Protein AF-A0A973ATB6-F1 (afdb_monomer_lite)

Radius of gyration: 11.01 Å; chains: 1; bounding box: 27×26×24 Å

Sequence (52 aa):
DASADRLRQIGGVRILKRGDGALVALFENRYRLQRLETDEPKLKLEHILADI

Structure (mmCIF, N/CA/C/O backbone):
data_AF-A0A973ATB6-F1
#
_entry.id   AF-A0A973ATB6-F1
#
loop_
_atom_site.group_PDB
_atom_site.id
_atom_site.type_symbol
_atom_site.label_atom_id
_atom_site.label_alt_id
_atom_site.label_comp_id
_atom_site.label_asym_id
_atom_site.label_entity_id
_atom_site.label_seq_id
_atom_site.pdbx_PDB_ins_code
_atom_site.Cartn_x
_atom_site.Cartn_y
_atom_site.Cartn_z
_atom_site.occupancy
_atom_site.B_iso_or_equiv
_atom_site.auth_seq_id
_atom_site.auth_comp_id
_atom_site.auth_asym_id
_atom_site.auth_atom_id
_atom_site.pdbx_PDB_model_num
ATOM 1 N N . ASP A 1 1 ? -7.000 -10.845 0.328 1.00 60.19 1 ASP A N 1
ATOM 2 C CA . ASP A 1 1 ? -8.054 -9.996 -0.272 1.00 60.19 1 ASP A CA 1
ATOM 3 C C . ASP A 1 1 ? -8.400 -8.734 0.510 1.00 60.19 1 ASP A C 1
ATOM 5 O O . ASP A 1 1 ? -8.235 -7.664 -0.059 1.00 60.19 1 ASP A O 1
ATOM 9 N N . ALA A 1 2 ? -8.759 -8.792 1.800 1.00 74.06 2 ALA A N 1
ATOM 10 C CA . ALA A 1 2 ? -9.194 -7.602 2.560 1.00 74.06 2 ALA A CA 1
ATOM 11 C C . ALA A 1 2 ? -8.209 -6.406 2.543 1.00 74.06 2 ALA A C 1
ATOM 13 O O . ALA A 1 2 ? -8.621 -5.259 2.382 1.00 74.06 2 ALA A O 1
ATOM 14 N N . SER A 1 3 ? -6.898 -6.655 2.651 1.00 71.88 3 SER A N 1
ATOM 15 C CA . SER A 1 3 ? -5.884 -5.591 2.570 1.00 71.88 3 SER A CA 1
ATOM 16 C C . SER A 1 3 ? -5.795 -4.968 1.175 1.00 71.88 3 SER A C 1
ATOM 18 O O . SER A 1 3 ? -5.578 -3.769 1.057 1.00 71.88 3 SER A O 1
ATOM 20 N N . ALA A 1 4 ? -5.998 -5.753 0.112 1.00 76.31 4 ALA A N 1
ATOM 21 C CA . ALA A 1 4 ? -5.974 -5.240 -1.256 1.00 76.31 4 ALA A CA 1
ATOM 22 C C . ALA A 1 4 ? -7.189 -4.348 -1.537 1.00 76.31 4 ALA A C 1
ATOM 24 O O . ALA A 1 4 ? -7.031 -3.291 -2.141 1.00 76.31 4 ALA A O 1
ATOM 25 N N . ASP A 1 5 ? -8.375 -4.719 -1.050 1.00 81.38 5 ASP A N 1
ATOM 26 C CA . ASP A 1 5 ? -9.571 -3.876 -1.164 1.00 81.38 5 ASP A CA 1
ATOM 27 C C . ASP A 1 5 ? -9.413 -2.558 -0.407 1.00 81.38 5 ASP A C 1
ATOM 29 O O . ASP A 1 5 ? -9.760 -1.500 -0.933 1.00 81.38 5 ASP A O 1
ATOM 33 N N . ARG A 1 6 ? -8.801 -2.593 0.782 1.00 80.69 6 ARG A N 1
ATOM 34 C CA . ARG A 1 6 ? -8.477 -1.379 1.536 1.00 80.69 6 ARG A CA 1
ATOM 35 C C . ARG A 1 6 ? -7.495 -0.483 0.782 1.00 80.69 6 ARG A C 1
ATOM 37 O O . ARG A 1 6 ? -7.732 0.714 0.663 1.00 80.69 6 ARG A O 1
ATOM 44 N N . LEU A 1 7 ? -6.431 -1.058 0.225 1.00 80.88 7 LEU A N 1
ATOM 45 C CA . LEU A 1 7 ? -5.440 -0.314 -0.555 1.00 80.88 7 LEU A CA 1
ATOM 46 C C . LEU A 1 7 ? -6.026 0.280 -1.844 1.00 80.88 7 LEU A C 1
ATOM 48 O O . LEU A 1 7 ? -5.630 1.372 -2.229 1.00 80.88 7 LEU A O 1
ATOM 52 N N . ARG A 1 8 ? -7.001 -0.381 -2.485 1.00 81.25 8 ARG A N 1
ATOM 53 C CA . ARG A 1 8 ? -7.710 0.160 -3.664 1.00 81.25 8 ARG A CA 1
ATOM 54 C C . ARG A 1 8 ? -8.528 1.413 -3.354 1.00 81.25 8 ARG A C 1
ATOM 56 O O . ARG A 1 8 ? -8.736 2.227 -4.247 1.00 81.25 8 ARG A O 1
ATOM 63 N N . GLN A 1 9 ? -8.995 1.572 -2.116 1.00 82.00 9 GLN A N 1
ATOM 64 C CA . GLN A 1 9 ? -9.707 2.778 -1.674 1.00 82.00 9 GLN A CA 1
ATOM 65 C C . GLN A 1 9 ? -8.755 3.957 -1.424 1.00 82.00 9 GLN A C 1
ATOM 67 O O . GLN A 1 9 ? -9.199 5.099 -1.313 1.00 82.00 9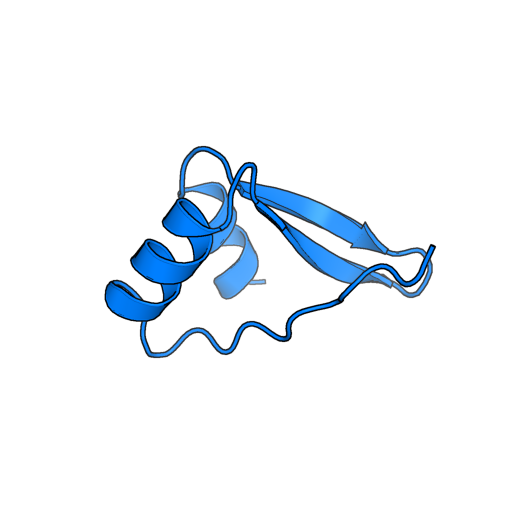 GLN A O 1
ATOM 72 N N . ILE A 1 10 ? -7.448 3.697 -1.336 1.00 78.62 10 ILE A N 1
ATOM 73 C CA . ILE A 1 10 ? -6.429 4.714 -1.106 1.00 78.62 10 ILE A CA 1
ATOM 74 C C . ILE A 1 10 ? -5.988 5.250 -2.468 1.00 78.62 10 ILE A C 1
ATOM 76 O O . ILE A 1 10 ? -5.406 4.543 -3.289 1.00 78.62 10 ILE A O 1
ATOM 80 N N . GLY A 1 11 ? -6.276 6.526 -2.725 1.00 78.50 11 GLY A N 1
ATOM 81 C CA . GLY A 1 11 ? -5.893 7.171 -3.979 1.00 78.50 11 GLY A CA 1
ATOM 82 C C . GLY A 1 11 ? -4.381 7.087 -4.234 1.00 78.50 11 GLY A C 1
ATOM 83 O O . GLY A 1 11 ? -3.574 7.220 -3.310 1.00 78.50 11 GLY A O 1
ATOM 84 N N . GLY A 1 12 ? -3.984 6.9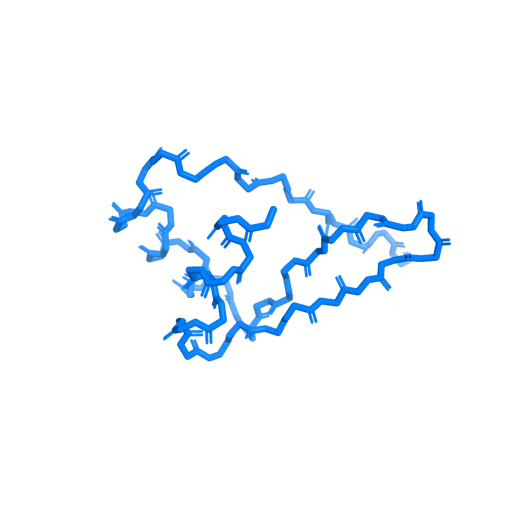31 -5.502 1.00 79.69 12 GLY A N 1
ATOM 85 C CA . GLY A 1 12 ? -2.578 6.843 -5.948 1.00 79.69 12 GLY A CA 1
ATOM 86 C C . GLY A 1 12 ? -1.849 5.558 -5.553 1.00 79.69 12 GLY A C 1
ATOM 87 O O . GLY A 1 12 ? -0.616 5.533 -5.538 1.00 79.69 12 GLY A O 1
ATOM 88 N N . VAL A 1 13 ? -2.605 4.504 -5.237 1.00 85.00 13 VAL A N 1
ATOM 89 C CA . VAL A 1 13 ? -2.105 3.135 -5.110 1.00 85.00 13 VAL A CA 1
ATOM 90 C C . VAL A 1 13 ? -2.672 2.309 -6.258 1.00 85.00 13 VAL A C 1
ATOM 92 O O . VAL A 1 13 ? -3.882 2.272 -6.477 1.00 85.00 13 VAL A O 1
ATOM 95 N N . ARG A 1 14 ? -1.800 1.629 -7.003 1.00 86.75 14 ARG A N 1
ATOM 96 C CA . ARG A 1 14 ? -2.200 0.658 -8.027 1.00 86.75 14 ARG A CA 1
ATOM 97 C C . ARG A 1 14 ? -1.901 -0.746 -7.534 1.00 86.75 14 ARG A C 1
ATOM 99 O O . ARG A 1 14 ? -0.753 -1.067 -7.248 1.00 86.75 14 ARG A O 1
ATOM 106 N N . ILE A 1 15 ? -2.930 -1.585 -7.458 1.00 86.94 15 ILE A N 1
ATOM 107 C CA . ILE A 1 15 ? -2.771 -3.002 -7.122 1.00 86.94 15 ILE A CA 1
ATOM 108 C C . ILE A 1 15 ? -2.540 -3.791 -8.403 1.00 86.94 15 ILE A C 1
ATOM 110 O O . ILE A 1 15 ? -3.355 -3.739 -9.322 1.00 86.94 15 ILE A O 1
ATOM 114 N N . LEU A 1 16 ? -1.436 -4.529 -8.445 1.00 87.25 16 LEU A N 1
ATOM 115 C CA . LEU A 1 16 ? -1.036 -5.368 -9.567 1.00 87.25 16 LEU A CA 1
ATOM 116 C C . LEU A 1 16 ? -0.892 -6.817 -9.102 1.00 87.25 16 LEU A C 1
ATOM 118 O O . LEU A 1 16 ? -0.647 -7.085 -7.925 1.00 87.25 16 LEU A O 1
ATOM 122 N N . LYS A 1 17 ? -1.021 -7.751 -10.043 1.00 88.62 17 LYS A N 1
ATOM 123 C CA . LYS A 1 17 ? -0.708 -9.163 -9.828 1.00 88.62 17 LYS A CA 1
ATOM 124 C C . LYS A 1 17 ? 0.608 -9.471 -10.534 1.00 88.62 17 LYS A C 1
ATOM 126 O O . LYS A 1 17 ? 0.704 -9.294 -11.747 1.00 88.62 17 LYS A O 1
ATOM 131 N N . ARG A 1 18 ? 1.624 -9.883 -9.779 1.00 85.31 18 ARG A N 1
ATOM 132 C CA . ARG A 1 18 ? 2.916 -10.334 -10.311 1.00 85.31 18 ARG A CA 1
ATOM 133 C C . ARG A 1 18 ? 2.748 -11.716 -10.962 1.00 85.31 18 ARG A C 1
ATOM 135 O O . ARG A 1 18 ? 1.780 -12.422 -10.681 1.00 85.31 18 ARG A O 1
ATOM 142 N N . GLY A 1 19 ? 3.662 -12.099 -11.858 1.00 84.81 19 GLY A N 1
ATOM 143 C CA . GLY A 1 19 ? 3.576 -13.349 -12.633 1.00 84.81 19 GLY A CA 1
ATOM 144 C C . GLY A 1 19 ? 3.521 -14.637 -11.798 1.00 84.81 19 GLY A C 1
ATOM 145 O O . GLY A 1 19 ? 3.003 -15.643 -12.266 1.00 84.81 19 GLY A O 1
ATOM 146 N N . ASP A 1 20 ? 3.977 -14.592 -10.546 1.00 86.12 20 ASP A N 1
ATOM 147 C CA . ASP A 1 20 ? 3.881 -15.675 -9.558 1.00 86.12 20 ASP A CA 1
ATOM 148 C C . ASP A 1 20 ? 2.552 -15.689 -8.780 1.00 86.12 20 ASP A C 1
ATOM 150 O O . ASP A 1 20 ? 2.346 -16.501 -7.883 1.00 86.12 20 ASP A O 1
ATOM 154 N N . GLY A 1 21 ? 1.634 -14.782 -9.110 1.00 84.31 21 GLY A N 1
ATOM 155 C CA . GLY A 1 21 ? 0.324 -14.669 -8.488 1.00 84.31 21 GLY A CA 1
ATOM 156 C C . GLY A 1 21 ? 0.272 -13.784 -7.244 1.00 84.31 21 GLY A C 1
ATOM 157 O O . GLY A 1 21 ? -0.832 -13.554 -6.746 1.00 84.31 21 GLY A O 1
ATOM 158 N N . ALA A 1 22 ? 1.404 -13.242 -6.782 1.00 86.25 22 ALA A N 1
ATOM 159 C CA . ALA A 1 22 ? 1.440 -12.329 -5.645 1.00 86.25 22 ALA A CA 1
ATOM 160 C C . ALA A 1 22 ? 0.773 -10.983 -5.978 1.00 86.25 22 ALA A C 1
ATOM 162 O O . ALA A 1 22 ? 0.909 -10.456 -7.086 1.00 86.25 22 ALA A O 1
ATOM 163 N N . LEU A 1 23 ? 0.065 -10.405 -5.005 1.00 86.81 23 LEU A N 1
ATOM 164 C CA . LEU A 1 23 ? -0.469 -9.048 -5.111 1.00 86.81 23 LEU A CA 1
ATOM 165 C C . LEU A 1 23 ? 0.579 -8.049 -4.633 1.00 86.81 23 LEU A C 1
ATOM 167 O O . LEU A 1 23 ? 1.108 -8.182 -3.532 1.00 86.81 23 LEU A O 1
ATOM 171 N N . VAL A 1 24 ? 0.839 -7.032 -5.446 1.00 86.50 24 VAL A N 1
ATOM 172 C CA . VAL A 1 24 ? 1.777 -5.953 -5.129 1.00 86.50 24 VAL A CA 1
ATOM 173 C C . VAL A 1 24 ? 1.080 -4.603 -5.234 1.00 86.50 24 VAL A C 1
ATOM 175 O O . VAL A 1 24 ? 0.207 -4.403 -6.082 1.00 86.50 24 VAL A O 1
ATOM 178 N N . ALA A 1 25 ? 1.463 -3.677 -4.360 1.00 86.94 25 ALA A N 1
ATOM 179 C CA . ALA A 1 25 ? 0.974 -2.306 -4.364 1.00 86.94 25 ALA A CA 1
ATOM 180 C C . ALA A 1 25 ? 2.060 -1.380 -4.918 1.00 86.94 25 ALA A C 1
ATOM 182 O O . ALA A 1 25 ? 3.140 -1.262 -4.346 1.00 86.94 25 ALA A O 1
ATOM 183 N N . LEU A 1 26 ? 1.766 -0.728 -6.039 1.00 85.69 26 LEU A N 1
ATOM 184 C CA . LEU A 1 26 ? 2.616 0.293 -6.633 1.00 85.69 26 LEU A CA 1
ATOM 185 C C . LEU A 1 26 ? 2.143 1.675 -6.182 1.00 85.69 26 LEU A C 1
ATOM 187 O O . LEU A 1 26 ? 0.987 2.045 -6.401 1.00 85.69 26 LEU A O 1
ATOM 191 N N . PHE A 1 27 ? 3.058 2.445 -5.604 1.00 84.62 27 PHE A N 1
ATOM 192 C CA . PHE A 1 27 ? 2.818 3.807 -5.136 1.00 84.62 27 PHE A CA 1
ATOM 193 C C . PHE A 1 27 ? 3.450 4.816 -6.091 1.00 84.62 27 PHE A C 1
ATOM 195 O O . PHE A 1 27 ? 4.558 4.611 -6.579 1.00 84.62 27 PHE A O 1
ATOM 202 N N . GLU A 1 28 ? 2.763 5.932 -6.333 1.00 80.56 28 GLU A N 1
ATOM 203 C CA . GLU A 1 28 ? 3.263 7.004 -7.208 1.00 80.56 28 GLU A CA 1
ATOM 204 C C . GLU A 1 28 ? 4.477 7.742 -6.624 1.00 80.56 28 GLU A C 1
ATOM 206 O O . GLU A 1 28 ? 5.271 8.314 -7.366 1.00 80.56 28 GLU A O 1
ATOM 211 N N . ASN A 1 29 ? 4.623 7.757 -5.295 1.00 81.38 29 ASN A N 1
ATOM 212 C CA . ASN A 1 29 ? 5.775 8.333 -4.609 1.00 81.38 29 ASN A CA 1
ATOM 213 C C . ASN A 1 29 ? 5.952 7.751 -3.196 1.00 81.38 29 ASN A C 1
ATOM 215 O O . ASN A 1 29 ? 5.027 7.185 -2.610 1.00 81.38 29 ASN A O 1
ATOM 219 N N . ARG A 1 30 ? 7.146 7.951 -2.624 1.00 80.75 30 ARG A N 1
ATOM 220 C CA . ARG A 1 30 ? 7.513 7.481 -1.277 1.00 80.75 30 ARG A CA 1
ATOM 221 C C . ARG A 1 30 ? 6.709 8.150 -0.153 1.00 80.75 30 ARG A C 1
ATOM 223 O O . ARG A 1 30 ? 6.457 7.511 0.863 1.00 80.75 30 ARG A O 1
ATOM 230 N N . TYR A 1 31 ? 6.261 9.393 -0.327 1.00 83.25 31 TYR A N 1
ATOM 231 C CA . TYR A 1 31 ? 5.468 10.093 0.692 1.00 83.25 31 TYR A CA 1
ATOM 232 C C . TYR A 1 31 ? 4.101 9.438 0.926 1.00 83.25 31 TYR A C 1
ATOM 234 O O . TYR A 1 31 ? 3.617 9.410 2.056 1.00 83.25 31 TYR A O 1
ATOM 242 N N . ARG A 1 32 ? 3.480 8.875 -0.121 1.00 80.44 32 ARG A N 1
ATOM 243 C CA . ARG A 1 32 ? 2.218 8.126 0.007 1.00 80.44 32 ARG A CA 1
ATOM 244 C C . ARG A 1 32 ? 2.400 6.846 0.812 1.00 80.44 32 ARG A C 1
ATOM 246 O O . ARG A 1 32 ? 1.554 6.547 1.645 1.00 80.44 32 ARG A O 1
ATOM 253 N N . LEU A 1 33 ? 3.507 6.139 0.590 1.00 84.00 33 LEU A N 1
ATOM 254 C CA . LEU A 1 33 ? 3.857 4.944 1.354 1.00 84.00 33 LEU A CA 1
ATOM 255 C C . LEU A 1 33 ? 4.058 5.274 2.838 1.00 84.00 33 LEU A C 1
ATOM 257 O O . LEU A 1 33 ? 3.424 4.658 3.682 1.00 84.00 33 LEU A O 1
ATOM 261 N N . GLN A 1 34 ? 4.837 6.314 3.148 1.00 84.50 34 GLN A N 1
ATOM 262 C CA . GLN A 1 34 ? 5.069 6.743 4.534 1.00 84.50 34 GLN A CA 1
ATOM 263 C C . GLN A 1 34 ? 3.777 7.151 5.253 1.00 84.50 34 GLN A C 1
ATOM 265 O O . GLN A 1 34 ? 3.561 6.792 6.411 1.00 84.50 34 GLN A O 1
ATOM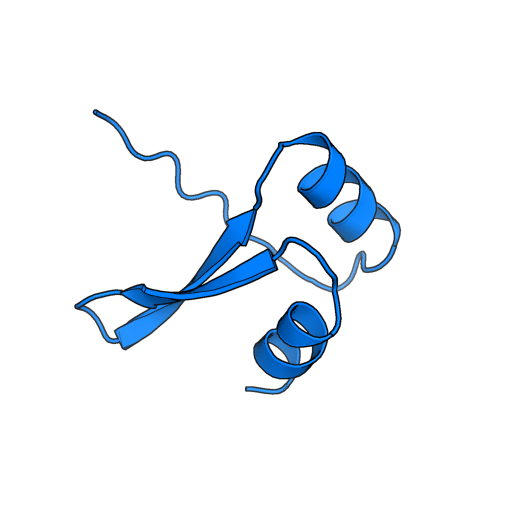 270 N N . ARG A 1 35 ? 2.896 7.895 4.568 1.00 85.88 35 ARG A N 1
ATOM 271 C CA . ARG A 1 35 ? 1.589 8.262 5.125 1.00 85.88 35 ARG A CA 1
ATOM 272 C C . ARG A 1 35 ? 0.747 7.020 5.402 1.00 85.88 35 ARG A C 1
ATOM 274 O O . ARG A 1 35 ? 0.160 6.925 6.467 1.00 85.88 35 ARG A O 1
ATOM 281 N N . LEU A 1 36 ? 0.732 6.059 4.482 1.00 84.06 36 LEU A N 1
ATOM 282 C CA . LEU A 1 36 ? -0.003 4.814 4.662 1.00 84.06 36 LEU A CA 1
ATOM 283 C C . LEU A 1 36 ? 0.531 3.982 5.835 1.00 84.06 36 LEU A C 1
ATOM 285 O O . LEU A 1 36 ? -0.257 3.478 6.623 1.00 84.06 36 LEU A O 1
ATOM 289 N N . GLU A 1 37 ? 1.849 3.859 5.972 1.00 85.00 37 GLU A N 1
ATOM 290 C CA . GLU A 1 37 ? 2.477 3.168 7.108 1.00 85.00 37 GLU A CA 1
ATOM 291 C C . GLU A 1 37 ? 2.140 3.851 8.447 1.00 85.00 37 GLU A C 1
ATOM 293 O O . GLU A 1 37 ? 2.011 3.178 9.469 1.00 85.00 37 GLU A O 1
ATOM 298 N N . THR A 1 38 ? 1.946 5.176 8.434 1.00 85.19 38 THR A N 1
ATOM 299 C CA . THR A 1 38 ? 1.515 5.956 9.607 1.00 85.19 38 THR A CA 1
ATOM 300 C C . THR A 1 38 ? 0.028 5.761 9.915 1.00 85.19 38 THR A C 1
ATOM 302 O O . THR A 1 38 ? -0.335 5.506 11.062 1.00 85.19 38 THR A O 1
ATOM 305 N N . ASP A 1 39 ? -0.829 5.879 8.900 1.00 84.12 39 ASP A N 1
ATOM 306 C CA . ASP A 1 39 ? -2.289 5.852 9.044 1.00 84.12 39 ASP A CA 1
ATOM 307 C C . ASP A 1 39 ? -2.818 4.427 9.291 1.00 84.12 39 ASP A C 1
ATOM 309 O O . ASP A 1 39 ? -3.832 4.237 9.962 1.00 84.12 39 ASP A O 1
ATOM 313 N N . GLU A 1 40 ? -2.128 3.412 8.767 1.00 81.19 40 GLU A N 1
ATOM 314 C CA . GLU A 1 40 ? -2.521 2.002 8.819 1.00 81.19 40 GLU A CA 1
ATOM 315 C C . GLU A 1 40 ? -1.362 1.131 9.354 1.00 81.19 40 GLU A C 1
ATOM 317 O O . GLU A 1 40 ? -0.855 0.254 8.649 1.00 81.19 40 GLU A O 1
ATOM 322 N N . PRO A 1 41 ? -0.954 1.283 10.630 1.00 80.31 41 PRO A N 1
ATOM 323 C CA . PRO A 1 41 ? 0.237 0.626 11.190 1.00 80.31 41 PRO A CA 1
ATOM 32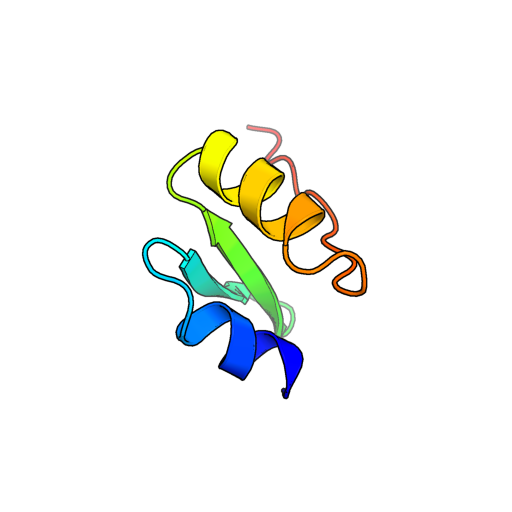4 C C . PRO A 1 41 ? 0.139 -0.909 11.260 1.00 80.31 41 PRO A C 1
ATOM 326 O O . PRO A 1 41 ? 1.116 -1.599 11.548 1.00 80.31 41 PRO A O 1
ATOM 329 N N . LYS A 1 42 ? -1.053 -1.472 11.023 1.00 80.12 42 LYS A N 1
ATOM 330 C CA . LYS A 1 42 ? -1.279 -2.924 10.943 1.00 80.12 42 LYS A CA 1
ATOM 331 C C . LYS A 1 42 ? -0.963 -3.496 9.558 1.00 80.12 42 LYS A C 1
ATOM 333 O O . LYS A 1 42 ? -0.834 -4.715 9.435 1.00 80.12 42 LYS A O 1
ATOM 338 N N . LEU A 1 43 ? -0.862 -2.659 8.523 1.00 77.81 43 LEU A N 1
ATOM 339 C CA . LEU A 1 43 ? -0.458 -3.093 7.192 1.00 77.81 43 LEU A CA 1
ATOM 340 C C . LEU A 1 43 ? 1.057 -3.298 7.174 1.00 77.81 43 LEU A C 1
ATOM 342 O O . LEU A 1 43 ? 1.831 -2.356 7.300 1.00 77.81 43 LEU A O 1
ATOM 346 N N . LYS A 1 44 ? 1.483 -4.549 6.996 1.00 73.81 44 LYS A N 1
ATOM 347 C CA . LYS A 1 44 ? 2.886 -4.877 6.741 1.00 73.81 44 LYS A CA 1
ATOM 348 C C . LYS A 1 44 ? 3.123 -4.830 5.238 1.00 73.81 44 LYS A C 1
ATOM 350 O O . LYS A 1 44 ? 2.626 -5.688 4.511 1.00 73.81 44 LYS A O 1
ATOM 355 N N . LEU A 1 45 ? 3.827 -3.801 4.782 1.00 76.31 45 LEU A N 1
ATOM 356 C CA . LEU A 1 45 ? 4.185 -3.617 3.380 1.00 76.31 45 LEU A CA 1
ATOM 357 C C . LEU A 1 45 ? 5.646 -4.024 3.200 1.00 76.31 45 LEU A C 1
ATOM 359 O O . LEU A 1 45 ? 6.545 -3.384 3.736 1.00 76.31 45 LEU A O 1
ATOM 363 N N . GLU A 1 46 ? 5.884 -5.097 2.453 1.00 77.75 46 GLU A N 1
ATOM 364 C CA . GLU A 1 46 ? 7.240 -5.489 2.072 1.00 77.75 46 GLU A CA 1
ATOM 365 C C . GLU A 1 46 ? 7.682 -4.661 0.866 1.00 77.75 46 GLU A C 1
ATOM 367 O O . GLU A 1 46 ? 7.023 -4.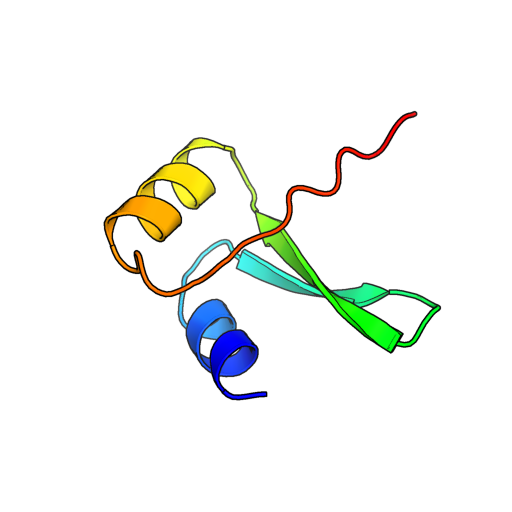638 -0.178 1.00 77.75 46 GLU A O 1
ATOM 372 N N . HIS A 1 47 ? 8.787 -3.933 1.020 1.00 75.19 47 HIS A N 1
ATOM 373 C CA . HIS A 1 47 ? 9.314 -3.082 -0.041 1.00 75.19 47 HIS A CA 1
ATOM 374 C C . HIS A 1 47 ? 10.026 -3.961 -1.066 1.00 75.19 47 HIS A C 1
ATOM 376 O O . HIS A 1 47 ? 11.090 -4.512 -0.796 1.00 75.19 47 HIS A O 1
ATOM 382 N N . ILE A 1 48 ? 9.450 -4.070 -2.260 1.00 72.94 48 ILE A N 1
ATOM 383 C CA . ILE A 1 48 ? 10.125 -4.678 -3.404 1.00 72.94 48 ILE A CA 1
ATOM 384 C C . ILE A 1 48 ? 10.894 -3.556 -4.099 1.00 72.94 48 ILE A C 1
ATOM 386 O O . ILE A 1 48 ? 10.313 -2.760 -4.838 1.00 72.94 48 ILE A O 1
ATOM 390 N N . LEU A 1 49 ? 12.193 -3.458 -3.824 1.00 67.44 49 LEU A N 1
ATOM 391 C CA . LEU A 1 49 ? 13.086 -2.653 -4.649 1.00 67.44 49 LEU A CA 1
ATOM 392 C C . LEU A 1 49 ? 13.258 -3.405 -5.972 1.00 67.44 49 LEU A C 1
ATOM 394 O O . LEU A 1 49 ? 13.655 -4.567 -5.982 1.00 67.44 49 LEU A O 1
ATOM 398 N N . ALA A 1 50 ? 12.874 -2.776 -7.080 1.00 60.00 50 ALA A N 1
ATOM 399 C CA . ALA A 1 50 ? 13.257 -3.278 -8.389 1.00 60.00 50 ALA A CA 1
ATOM 400 C C . ALA A 1 50 ? 14.749 -2.980 -8.552 1.00 60.00 50 ALA A C 1
ATOM 402 O O . ALA A 1 50 ? 15.113 -1.833 -8.811 1.00 60.00 50 ALA A O 1
ATOM 403 N N . ASP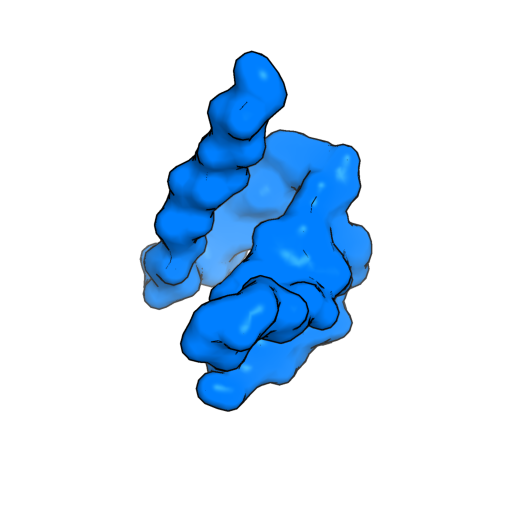 A 1 51 ? 15.595 -3.985 -8.345 1.00 53.34 51 ASP A N 1
ATOM 404 C CA . ASP A 1 51 ? 16.976 -3.919 -8.808 1.00 53.34 51 ASP A CA 1
ATOM 405 C C . ASP A 1 51 ? 16.925 -3.905 -10.345 1.00 53.34 51 ASP A C 1
ATOM 407 O O . ASP A 1 51 ? 16.435 -4.852 -10.967 1.00 53.34 51 ASP A O 1
ATOM 411 N N . ILE A 1 52 ? 17.312 -2.768 -10.931 1.00 43.72 52 ILE A N 1
ATOM 412 C CA . ILE A 1 52 ? 17.491 -2.572 -12.378 1.00 43.72 52 ILE A CA 1
ATOM 413 C C . ILE A 1 52 ? 18.909 -2.998 -12.743 1.00 43.72 52 ILE A C 1
ATOM 415 O O . ILE A 1 52 ? 19.838 -2.572 -12.018 1.00 43.72 52 ILE A O 1
#

Secondary structure (DSSP, 8-state):
-HHHHHHHTSTTEEEEE-TTS-EEEEESSHHHHHHHHHH-TT----------

pLDDT: mean 79.55, std 8.75, range [43.72, 88.62]

Foldseek 3Di:
DVVVVVQVVQPQWDWDQDPVRDIAIDHPDPVSVVVCCVVPVVDDHDDDDPPD